Protein AF-A0A968PZR8-F1 (afdb_monomer_lite)

Sequence (78 aa):
MNIRYQADADLNQAIVTGVLRREPAIDFQTAFAAKLEGLKDPEVLAIAAQQGRVLVSHDRKTMPLEFAKFITKHQSPG

Foldseek 3Di:
DAAAAEEAPPRDVVVVVVCCVVPVPHRYHYCVNLVRPPPDLLVVQVSCQVVQHDYDYPPPPPNVVSVVVNVVPGDHND

pLDDT: mean 96.22, std 4.83, range [56.91, 98.44]

Radius of gyration: 12.14 Å; chains: 1; bounding box: 28×27×27 Å

Secondary structure (DSSP, 8-state):
---EEEE-TTS-HHHHHHHHHH-TTSEEE-TTTTT-TT--HHHHHHHHHHTT-EEE---SSSHHHHHHHHTTTS----

Structure (mmCIF, N/CA/C/O b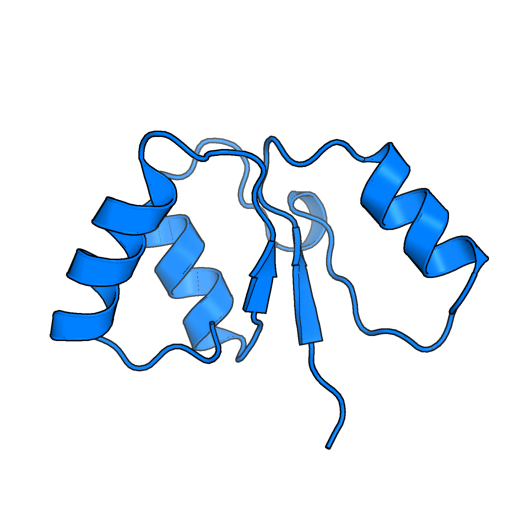ackbone):
data_AF-A0A968PZR8-F1
#
_entry.id   AF-A0A968PZR8-F1
#
loop_
_atom_site.group_PDB
_atom_site.id
_atom_site.type_symbol
_atom_site.label_atom_id
_atom_site.label_alt_id
_atom_site.label_comp_id
_atom_site.label_asym_id
_atom_site.label_entity_id
_atom_site.label_seq_id
_atom_site.pdbx_PDB_ins_code
_atom_site.Cartn_x
_atom_site.Cartn_y
_atom_site.Cartn_z
_atom_site.occupancy
_atom_site.B_iso_or_equiv
_atom_site.auth_seq_id
_atom_site.auth_comp_id
_atom_site.auth_asym_id
_atom_site.auth_atom_id
_atom_site.pdbx_PDB_model_num
ATOM 1 N N . MET A 1 1 ? -12.932 -12.161 7.323 1.00 56.91 1 MET A N 1
ATOM 2 C CA . MET A 1 1 ? -11.535 -11.810 6.993 1.00 56.91 1 MET A CA 1
ATOM 3 C C . MET A 1 1 ? -11.540 -10.337 6.621 1.00 56.91 1 MET A C 1
ATOM 5 O O . MET A 1 1 ? -12.255 -10.002 5.687 1.00 56.91 1 MET A O 1
ATOM 9 N N . ASN A 1 2 ? -10.875 -9.462 7.383 1.00 85.44 2 ASN A N 1
ATOM 10 C CA . ASN A 1 2 ? -10.831 -8.032 7.052 1.00 85.44 2 ASN A CA 1
ATOM 11 C C . ASN A 1 2 ? -9.669 -7.771 6.095 1.00 85.44 2 ASN A C 1
ATOM 13 O O . ASN A 1 2 ? -8.533 -8.147 6.381 1.00 85.44 2 ASN A O 1
ATOM 17 N N . ILE A 1 3 ? -9.969 -7.149 4.957 1.00 94.69 3 ILE A N 1
ATOM 18 C CA . ILE A 1 3 ? -8.955 -6.662 4.022 1.00 94.69 3 ILE A CA 1
ATOM 19 C C . ILE A 1 3 ? -8.242 -5.481 4.687 1.00 94.69 3 ILE A C 1
ATOM 21 O O . ILE A 1 3 ? -8.889 -4.642 5.315 1.00 94.69 3 ILE A O 1
ATOM 25 N N . ARG A 1 4 ? -6.914 -5.437 4.561 1.00 97.81 4 ARG A N 1
ATOM 26 C CA . ARG A 1 4 ? -6.069 -4.362 5.087 1.00 97.81 4 ARG A CA 1
ATOM 27 C C . ARG A 1 4 ? -5.466 -3.600 3.924 1.00 97.81 4 ARG A C 1
ATOM 29 O O . ARG A 1 4 ? -4.962 -4.225 2.995 1.00 97.81 4 ARG A O 1
ATOM 36 N N . TYR A 1 5 ? -5.494 -2.279 3.989 1.00 98.19 5 TYR A N 1
ATOM 37 C CA . TYR A 1 5 ? -5.052 -1.401 2.913 1.00 98.19 5 TYR A CA 1
ATOM 38 C C . TYR A 1 5 ? -3.807 -0.625 3.332 1.00 98.19 5 TYR A C 1
ATOM 40 O O . TYR A 1 5 ? -3.632 -0.287 4.508 1.00 98.19 5 TYR A O 1
ATOM 48 N N . GLN A 1 6 ? -2.946 -0.354 2.360 1.00 98.44 6 GLN A N 1
ATOM 49 C CA . GLN A 1 6 ? -1.778 0.504 2.482 1.00 98.44 6 GLN A CA 1
ATOM 50 C C . GLN A 1 6 ? -1.897 1.625 1.452 1.00 98.44 6 GLN A C 1
ATOM 52 O O . GLN A 1 6 ? -1.996 1.352 0.261 1.00 98.44 6 GLN A O 1
ATOM 57 N N . ALA A 1 7 ? -1.878 2.881 1.890 1.00 98.38 7 ALA A N 1
ATOM 58 C CA . ALA A 1 7 ? -1.769 4.012 0.975 1.00 98.38 7 ALA A CA 1
ATOM 59 C C . ALA A 1 7 ? -0.360 4.068 0.385 1.00 98.38 7 ALA A C 1
ATOM 61 O O . ALA 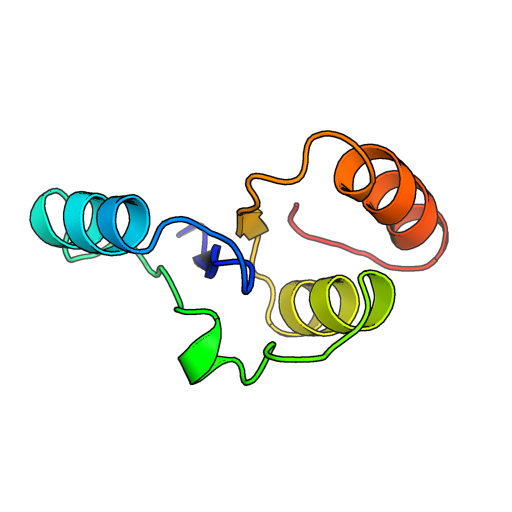A 1 7 ? 0.613 3.988 1.138 1.00 98.38 7 ALA A O 1
ATOM 62 N N . ASP A 1 8 ? -0.262 4.260 -0.922 1.00 97.50 8 ASP A N 1
ATOM 63 C CA . ASP A 1 8 ? 0.977 4.681 -1.567 1.00 97.50 8 ASP A CA 1
ATOM 64 C C . ASP A 1 8 ? 1.355 6.118 -1.157 1.00 97.50 8 ASP A C 1
ATOM 66 O O . ASP A 1 8 ? 0.507 6.885 -0.686 1.00 97.50 8 ASP A O 1
ATOM 70 N N . ALA A 1 9 ? 2.629 6.486 -1.302 1.00 95.56 9 ALA A N 1
ATOM 71 C CA . ALA A 1 9 ? 3.159 7.781 -0.868 1.00 95.56 9 ALA A CA 1
ATOM 72 C C . ALA A 1 9 ? 2.525 8.971 -1.602 1.00 95.56 9 ALA A C 1
ATOM 74 O O . ALA A 1 9 ? 2.353 10.036 -1.008 1.00 95.56 9 ALA A O 1
ATOM 75 N N . ASP A 1 10 ? 2.138 8.784 -2.863 1.00 92.38 10 ASP A N 1
ATOM 76 C CA . ASP A 1 10 ? 1.487 9.797 -3.695 1.00 92.38 10 ASP A CA 1
ATOM 77 C C . ASP A 1 10 ? -0.053 9.704 -3.678 1.00 92.38 10 ASP A C 1
ATOM 79 O O . ASP A 1 10 ? -0.750 10.467 -4.362 1.00 92.38 10 ASP A O 1
ATOM 83 N N . LEU A 1 11 ? -0.622 8.792 -2.877 1.00 96.56 11 LEU A N 1
ATOM 84 C CA . LEU A 1 11 ? -2.065 8.659 -2.769 1.00 96.56 11 LEU A CA 1
ATOM 85 C C . LEU A 1 11 ? -2.654 9.944 -2.171 1.00 96.56 11 LEU A C 1
ATOM 87 O O . LEU A 1 11 ? -2.302 10.357 -1.068 1.00 96.56 11 LEU A O 1
ATOM 91 N N . ASN A 1 12 ? -3.610 10.564 -2.872 1.00 96.12 12 ASN A N 1
ATOM 92 C CA . ASN A 1 12 ? -4.331 11.728 -2.368 1.00 96.12 12 ASN A CA 1
ATOM 93 C C . ASN A 1 12 ? -4.931 11.435 -0.982 1.00 96.12 12 ASN A C 1
ATOM 95 O O . ASN A 1 12 ? -5.901 10.683 -0.849 1.00 96.12 12 ASN A O 1
ATOM 99 N N . GLN A 1 13 ? -4.381 12.093 0.039 1.00 94.00 13 GLN A N 1
ATOM 100 C CA . GLN A 1 13 ? -4.735 11.888 1.441 1.00 94.00 13 GLN A CA 1
ATOM 101 C C . GLN A 1 13 ? -6.229 12.115 1.724 1.00 94.00 13 GLN A C 1
ATOM 103 O O . GLN A 1 13 ? -6.781 11.507 2.643 1.00 94.00 13 GLN A O 1
ATOM 108 N N . ALA A 1 14 ? -6.920 12.926 0.912 1.00 97.12 14 ALA A N 1
ATOM 109 C CA . ALA A 1 14 ? -8.363 13.121 1.029 1.00 97.12 14 ALA A CA 1
ATOM 110 C C . ALA A 1 14 ? -9.159 11.817 0.836 1.00 97.12 14 ALA A C 1
ATOM 112 O O . ALA A 1 14 ? -10.228 11.675 1.430 1.00 97.12 14 ALA A O 1
ATOM 113 N N . ILE A 1 15 ? -8.639 10.852 0.066 1.00 96.81 15 ILE A N 1
ATOM 114 C CA . ILE A 1 15 ? -9.250 9.525 -0.090 1.00 96.81 15 ILE A CA 1
ATOM 115 C C . ILE A 1 15 ? -9.168 8.757 1.224 1.00 96.81 15 ILE A C 1
ATOM 117 O O . ILE A 1 15 ? -10.199 8.322 1.728 1.00 96.81 15 ILE A O 1
ATOM 121 N N . VAL A 1 16 ? -7.975 8.653 1.817 1.00 96.62 16 VAL A N 1
ATOM 122 C CA . VAL A 1 16 ? -7.772 7.950 3.094 1.00 96.62 16 VAL A CA 1
ATOM 123 C C . VAL A 1 16 ? -8.637 8.576 4.185 1.00 96.62 16 VAL A C 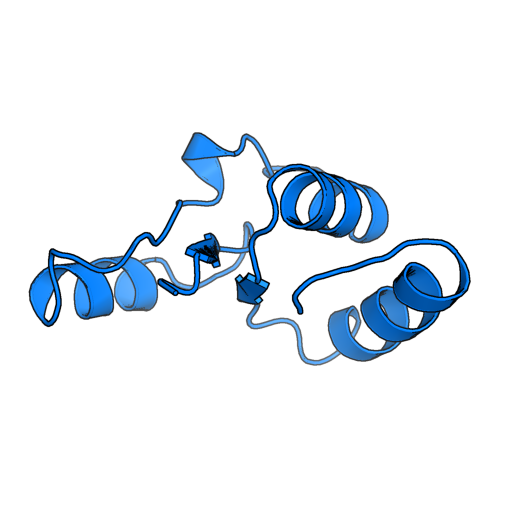1
ATOM 125 O O . VAL A 1 16 ? -9.393 7.887 4.868 1.00 96.62 16 VAL A O 1
ATOM 128 N N . THR A 1 17 ? -8.602 9.905 4.304 1.00 96.69 17 THR A N 1
ATOM 129 C CA . THR A 1 17 ? -9.423 10.638 5.272 1.00 96.69 17 THR A CA 1
ATOM 130 C C . THR A 1 17 ? -10.920 10.453 5.019 1.00 96.69 17 THR A C 1
ATOM 132 O O . THR A 1 17 ? -11.679 10.264 5.966 1.00 96.69 17 THR A O 1
ATOM 135 N N . GLY A 1 18 ? -11.371 10.504 3.764 1.00 97.88 18 GLY A N 1
ATOM 136 C CA . GLY A 1 18 ? -12.777 10.316 3.410 1.00 97.88 18 GLY A CA 1
ATOM 137 C C . GLY A 1 18 ? -13.282 8.902 3.697 1.00 97.88 18 GLY A C 1
ATOM 138 O O . GLY A 1 18 ? -14.401 8.748 4.186 1.00 97.88 18 GLY A O 1
ATOM 139 N N . VAL A 1 19 ? -12.454 7.887 3.440 1.00 97.31 19 VAL A N 1
ATOM 140 C CA . VAL A 1 19 ? -12.751 6.482 3.739 1.00 97.31 19 VAL A CA 1
ATOM 141 C C . VAL A 1 19 ? -12.859 6.269 5.247 1.00 97.31 19 VAL A C 1
ATOM 143 O O . VAL A 1 19 ? -13.904 5.820 5.702 1.00 97.31 19 VAL A O 1
ATOM 146 N N . LEU A 1 20 ? -11.862 6.697 6.029 1.00 96.62 20 LEU A N 1
ATOM 147 C CA . LEU A 1 20 ? -11.876 6.559 7.493 1.00 96.62 20 LEU A CA 1
ATOM 148 C C . LEU A 1 20 ? -13.026 7.328 8.163 1.00 96.62 20 LEU A C 1
ATOM 150 O O . LEU A 1 20 ? -13.519 6.916 9.207 1.00 96.62 20 LEU A O 1
ATOM 154 N N . ARG A 1 21 ? -13.485 8.439 7.571 1.00 97.62 21 ARG A N 1
ATOM 155 C CA . ARG A 1 21 ? -14.679 9.158 8.052 1.00 97.62 21 ARG A CA 1
ATOM 156 C C . ARG A 1 21 ? -15.976 8.385 7.814 1.00 97.62 21 ARG A C 1
ATOM 158 O O . ARG A 1 21 ? -16.903 8.535 8.601 1.00 97.62 21 ARG A O 1
ATOM 165 N N . ARG A 1 22 ? -16.072 7.638 6.710 1.00 98.00 22 ARG A N 1
ATOM 166 C CA . ARG A 1 22 ? -17.283 6.888 6.330 1.00 98.00 22 ARG A CA 1
ATOM 167 C C . ARG A 1 22 ? -17.336 5.502 6.959 1.00 98.00 22 ARG A C 1
ATOM 169 O O . ARG A 1 22 ? -18.415 5.069 7.335 1.00 98.00 22 ARG A O 1
ATOM 176 N N . GLU A 1 23 ? -16.193 4.839 7.062 1.00 97.06 23 GLU A N 1
ATOM 177 C CA . GLU A 1 23 ? -16.046 3.511 7.649 1.00 97.06 23 GLU A CA 1
ATOM 178 C C . GLU A 1 23 ? -14.845 3.514 8.608 1.00 97.06 23 GLU A C 1
ATOM 180 O O . GLU A 1 23 ? -13.726 3.210 8.197 1.00 97.06 23 GLU A O 1
ATOM 185 N N . PRO A 1 24 ? -15.036 3.898 9.881 1.00 95.88 24 PRO A N 1
ATOM 186 C CA . PRO A 1 24 ? -13.940 3.980 10.845 1.00 95.88 24 PRO A CA 1
ATOM 187 C C . PRO A 1 24 ? -13.304 2.631 11.206 1.00 95.88 24 PRO A C 1
ATOM 189 O O . PRO A 1 24 ? -12.201 2.622 11.748 1.00 95.88 24 PRO A O 1
ATOM 192 N N . ALA A 1 25 ? -13.973 1.499 10.945 1.00 96.25 25 ALA A N 1
ATOM 193 C CA . ALA A 1 25 ? -13.451 0.173 11.279 1.00 96.25 25 ALA A CA 1
ATOM 194 C C . ALA A 1 25 ? -12.545 -0.424 10.185 1.00 96.25 25 ALA A C 1
ATOM 196 O O . ALA A 1 25 ? -11.981 -1.506 10.378 1.00 96.25 25 ALA A O 1
ATOM 197 N N . ILE A 1 26 ? -12.394 0.244 9.034 1.00 96.25 26 ILE A N 1
ATOM 198 C CA . ILE A 1 26 ? -11.493 -0.208 7.970 1.00 96.25 26 ILE A CA 1
ATOM 199 C C . ILE A 1 26 ? -10.026 -0.056 8.392 1.00 96.25 26 ILE A C 1
ATOM 201 O O . ILE A 1 26 ? -9.595 0.993 8.868 1.00 96.25 26 ILE A O 1
ATOM 205 N N . ASP A 1 27 ? -9.227 -1.101 8.178 1.00 97.38 27 ASP A N 1
ATOM 206 C CA . ASP A 1 27 ? -7.780 -1.041 8.399 1.00 97.38 27 ASP A CA 1
ATOM 207 C C . ASP A 1 27 ? -7.112 -0.409 7.172 1.00 97.38 27 ASP A C 1
ATOM 209 O O . ASP A 1 27 ? -6.777 -1.097 6.205 1.00 97.38 27 ASP A O 1
ATOM 213 N N . PHE A 1 28 ? -6.959 0.916 7.197 1.00 97.81 28 PHE A N 1
ATOM 214 C CA . PHE A 1 28 ? -6.291 1.688 6.150 1.00 97.81 28 PHE A CA 1
ATOM 215 C C . PHE A 1 28 ? -5.068 2.407 6.729 1.00 97.81 28 PHE A C 1
ATOM 217 O O . PHE A 1 28 ? -5.185 3.421 7.418 1.00 97.81 28 PHE A O 1
ATOM 224 N N . GLN A 1 29 ? -3.877 1.892 6.427 1.00 97.44 29 GLN A N 1
ATOM 225 C CA . GLN A 1 29 ? -2.613 2.483 6.855 1.00 97.44 29 GLN A CA 1
ATOM 226 C C . GLN A 1 29 ? -2.169 3.595 5.898 1.00 97.44 29 GLN A C 1
ATOM 228 O O . GLN A 1 29 ? -2.219 3.444 4.679 1.00 97.44 29 GLN A O 1
ATOM 233 N N . THR A 1 30 ? -1.710 4.721 6.448 1.00 97.56 30 THR A N 1
ATOM 234 C CA . THR A 1 30 ? -1.130 5.816 5.657 1.00 97.56 30 THR A CA 1
ATOM 235 C C . THR A 1 30 ? 0.284 5.466 5.184 1.00 97.56 30 THR A C 1
ATOM 237 O O . THR A 1 30 ? 0.990 4.685 5.825 1.00 97.56 30 THR A O 1
ATOM 240 N N . ALA A 1 31 ? 0.747 6.088 4.098 1.00 96.69 31 ALA A N 1
ATOM 241 C CA . ALA A 1 31 ? 2.128 5.937 3.634 1.00 96.69 31 ALA A CA 1
ATOM 242 C C . ALA A 1 31 ? 3.155 6.400 4.677 1.00 96.69 31 ALA A C 1
ATOM 244 O O . ALA A 1 31 ? 4.192 5.766 4.857 1.00 96.69 31 ALA A O 1
ATOM 245 N N . PHE A 1 32 ? 2.829 7.460 5.424 1.00 96.38 32 PHE A N 1
ATOM 246 C CA . PHE A 1 32 ? 3.659 7.958 6.520 1.00 96.38 32 PHE A CA 1
ATOM 247 C C . PHE A 1 32 ? 3.826 6.917 7.635 1.00 96.38 32 PHE A C 1
ATOM 249 O O . PHE A 1 32 ? 4.943 6.653 8.076 1.00 96.38 32 PHE A O 1
ATOM 256 N N . ALA A 1 33 ? 2.735 6.266 8.057 1.00 97.00 33 ALA A N 1
ATOM 257 C CA . ALA A 1 33 ? 2.785 5.234 9.092 1.00 97.00 33 ALA A CA 1
ATOM 258 C C . ALA A 1 33 ? 3.610 4.007 8.663 1.00 97.00 33 ALA A C 1
ATOM 260 O O . ALA A 1 33 ? 4.208 3.347 9.511 1.00 97.00 33 ALA A O 1
ATOM 261 N N . ALA A 1 34 ? 3.653 3.715 7.362 1.00 97.00 34 ALA A N 1
ATOM 262 C CA . ALA A 1 34 ? 4.472 2.652 6.783 1.00 97.00 34 ALA A CA 1
ATOM 263 C C . ALA A 1 34 ? 5.871 3.110 6.326 1.00 97.00 34 ALA A C 1
ATOM 265 O O . ALA A 1 34 ? 6.657 2.275 5.890 1.00 97.00 34 ALA A O 1
ATOM 266 N N . LYS A 1 35 ? 6.204 4.402 6.471 1.00 97.25 35 LYS A N 1
ATOM 267 C CA . LYS A 1 35 ? 7.488 5.009 6.073 1.00 97.25 35 LYS A CA 1
ATOM 268 C C . LYS A 1 35 ? 7.843 4.779 4.597 1.00 97.25 35 LYS A C 1
ATOM 270 O O . LYS A 1 35 ? 8.979 4.442 4.280 1.00 97.25 35 LYS A O 1
ATOM 275 N N . LEU A 1 36 ? 6.869 4.959 3.705 1.00 96.56 36 LEU A N 1
ATOM 276 C CA . LEU A 1 36 ? 7.040 4.709 2.265 1.00 96.56 36 LEU A CA 1
ATOM 277 C C . LEU A 1 36 ? 7.649 5.883 1.485 1.00 96.56 36 LEU A C 1
ATOM 279 O O . LEU A 1 36 ? 7.976 5.742 0.311 1.00 96.56 36 LEU A O 1
ATOM 283 N N . GLU A 1 37 ? 7.787 7.049 2.113 1.00 94.31 37 GLU A N 1
ATOM 284 C CA . GLU A 1 37 ? 8.304 8.247 1.453 1.00 94.31 37 GLU A CA 1
ATOM 285 C C . GLU A 1 37 ? 9.730 8.032 0.918 1.00 94.31 37 GLU A C 1
ATOM 287 O O . GLU A 1 37 ? 10.628 7.608 1.646 1.00 94.31 37 GLU A O 1
ATOM 292 N N . GLY A 1 38 ? 9.930 8.329 -0.369 1.00 94.56 38 GLY A N 1
ATOM 293 C CA . GLY A 1 38 ? 11.222 8.205 -1.049 1.00 94.56 38 GLY A CA 1
ATOM 294 C C . GLY A 1 38 ? 11.628 6.779 -1.438 1.00 94.56 38 GLY A C 1
ATOM 295 O O . GLY A 1 38 ? 12.691 6.608 -2.038 1.00 94.56 38 GLY A O 1
ATOM 296 N N . LEU A 1 39 ? 10.808 5.769 -1.130 1.00 96.75 39 LEU A N 1
ATOM 297 C CA . LEU A 1 39 ? 11.058 4.390 -1.545 1.00 96.75 39 LEU A CA 1
ATOM 298 C C . LEU A 1 39 ? 10.720 4.177 -3.019 1.00 96.75 39 LEU A C 1
ATOM 300 O O . LEU A 1 39 ? 9.865 4.856 -3.588 1.00 96.75 39 LEU A O 1
ATOM 304 N N . LYS A 1 40 ? 11.386 3.202 -3.637 1.00 95.75 40 LYS A N 1
ATOM 305 C CA . LYS A 1 40 ? 11.066 2.777 -5.002 1.00 95.75 40 LYS A CA 1
ATOM 306 C C . LYS A 1 40 ? 9.908 1.785 -5.007 1.00 95.75 40 LYS A C 1
ATOM 308 O O . LYS A 1 40 ? 9.734 1.015 -4.065 1.00 95.75 40 LYS A O 1
ATOM 313 N N . ASP A 1 41 ? 9.224 1.711 -6.141 1.00 95.38 41 ASP A N 1
ATOM 314 C CA . ASP A 1 41 ? 8.115 0.798 -6.431 1.00 95.38 41 ASP A CA 1
ATOM 315 C C . ASP A 1 41 ? 8.301 -0.636 -5.874 1.00 95.38 41 ASP A C 1
ATOM 317 O O . ASP A 1 41 ? 7.416 -1.116 -5.160 1.00 95.38 41 ASP A O 1
ATOM 321 N N . PRO A 1 42 ? 9.444 -1.333 -6.076 1.00 95.38 42 PRO A N 1
ATOM 322 C CA . PRO A 1 42 ? 9.608 -2.690 -5.551 1.00 95.38 42 PRO A CA 1
ATOM 323 C C . PRO A 1 42 ? 9.699 -2.753 -4.021 1.00 95.38 42 PRO A C 1
ATOM 325 O O . PRO A 1 42 ? 9.295 -3.750 -3.426 1.00 95.38 42 PRO A O 1
ATOM 328 N N . GLU A 1 43 ? 10.241 -1.715 -3.381 1.00 97.31 43 GLU A N 1
ATOM 329 C CA . GLU A 1 43 ? 10.373 -1.630 -1.922 1.00 97.31 43 GLU A CA 1
ATOM 330 C C . GLU A 1 43 ? 9.012 -1.351 -1.281 1.00 97.31 43 GLU A C 1
ATOM 332 O O . GLU A 1 43 ? 8.648 -1.999 -0.300 1.00 97.31 43 GLU A O 1
ATOM 337 N N . VAL A 1 44 ? 8.226 -0.455 -1.885 1.00 97.81 44 VAL A N 1
ATOM 338 C CA . VAL A 1 44 ? 6.843 -0.176 -1.478 1.00 97.81 44 VAL A CA 1
ATOM 339 C C . VAL A 1 44 ? 5.995 -1.450 -1.534 1.00 97.81 44 VAL A C 1
ATOM 341 O O . VAL A 1 44 ? 5.354 -1.819 -0.545 1.00 97.81 44 VAL A O 1
ATOM 344 N N . LEU A 1 45 ? 6.047 -2.170 -2.660 1.00 98.19 45 LEU A N 1
ATOM 345 C CA . LEU A 1 45 ? 5.339 -3.439 -2.845 1.00 98.19 45 LEU A CA 1
ATOM 346 C C . LEU A 1 45 ? 5.795 -4.512 -1.847 1.00 98.19 45 LEU A C 1
ATOM 348 O O . LEU A 1 45 ? 4.960 -5.220 -1.283 1.00 98.19 45 LEU A O 1
ATOM 352 N N . ALA A 1 46 ? 7.102 -4.608 -1.581 1.00 98.19 46 ALA A N 1
ATOM 353 C CA . ALA A 1 46 ? 7.645 -5.548 -0.603 1.00 98.19 46 ALA A CA 1
ATOM 354 C C . ALA A 1 46 ? 7.111 -5.286 0.810 1.00 98.19 46 ALA A C 1
ATOM 356 O O . ALA A 1 46 ? 6.713 -6.229 1.495 1.00 98.19 46 ALA A O 1
ATOM 357 N N . ILE A 1 47 ? 7.050 -4.020 1.234 1.00 98.25 47 ILE A N 1
ATOM 358 C CA . ILE A 1 47 ? 6.539 -3.642 2.558 1.00 98.25 47 ILE A CA 1
ATOM 359 C C . ILE A 1 47 ? 5.046 -3.965 2.676 1.00 98.25 47 ILE A C 1
ATOM 361 O O . ILE A 1 47 ? 4.634 -4.586 3.660 1.00 98.25 47 ILE A O 1
ATOM 365 N N . ALA A 1 48 ? 4.235 -3.601 1.677 1.00 98.31 48 ALA A N 1
ATOM 366 C CA . ALA A 1 48 ? 2.801 -3.899 1.677 1.00 98.31 48 ALA A CA 1
ATOM 367 C C . ALA A 1 48 ? 2.539 -5.415 1.724 1.00 98.31 48 ALA A C 1
ATOM 369 O O . ALA A 1 48 ? 1.774 -5.893 2.570 1.00 98.31 48 ALA A O 1
ATOM 370 N N . ALA A 1 49 ? 3.248 -6.184 0.892 1.00 98.19 49 ALA A N 1
ATOM 371 C CA . ALA A 1 49 ? 3.146 -7.638 0.847 1.00 98.19 49 ALA A CA 1
ATOM 372 C C . ALA A 1 49 ? 3.581 -8.298 2.165 1.00 98.19 49 ALA A C 1
ATOM 374 O O . ALA A 1 49 ? 2.853 -9.136 2.697 1.00 98.19 49 ALA A O 1
ATOM 375 N N . GLN A 1 50 ? 4.715 -7.880 2.743 1.00 97.81 50 GLN A N 1
ATOM 376 C CA . GLN A 1 50 ? 5.209 -8.388 4.030 1.00 97.81 50 GLN A CA 1
ATOM 377 C C . GLN A 1 50 ? 4.204 -8.146 5.160 1.00 97.81 50 GLN A C 1
ATOM 379 O O . GLN A 1 50 ? 4.034 -8.980 6.048 1.00 97.81 50 GLN A O 1
ATOM 384 N N . GLN A 1 51 ? 3.520 -7.005 5.127 1.00 97.44 51 GLN A N 1
ATOM 385 C CA . GLN A 1 51 ? 2.498 -6.670 6.110 1.00 97.44 51 GLN A CA 1
ATOM 386 C C . GLN A 1 51 ? 1.145 -7.309 5.798 1.00 97.44 51 GLN A C 1
ATOM 388 O O . GLN A 1 51 ? 0.237 -7.209 6.622 1.00 97.44 51 GLN A O 1
ATOM 393 N N . GLY A 1 52 ? 0.997 -7.990 4.658 1.00 97.38 52 GLY A N 1
ATOM 394 C CA . GLY A 1 52 ? -0.250 -8.587 4.194 1.00 97.38 52 GLY A CA 1
ATOM 395 C C . GLY A 1 52 ? -1.340 -7.540 3.950 1.00 97.38 52 GLY A C 1
ATOM 396 O O . GLY A 1 52 ? -2.480 -7.740 4.385 1.00 97.38 52 GLY A O 1
ATOM 397 N N . ARG A 1 53 ? -0.968 -6.426 3.310 1.00 98.12 53 ARG A N 1
ATOM 398 C CA . ARG A 1 53 ? -1.837 -5.305 2.937 1.00 98.12 53 ARG A CA 1
ATOM 399 C C . ARG A 1 53 ? -1.941 -5.183 1.419 1.00 98.12 53 ARG A C 1
ATOM 401 O O . ARG A 1 53 ? -0.974 -5.458 0.719 1.00 98.12 53 ARG A O 1
ATOM 408 N N . VAL A 1 54 ? -3.103 -4.740 0.950 1.00 98.12 54 VAL A N 1
ATOM 409 C CA . VAL A 1 54 ? -3.337 -4.350 -0.443 1.00 98.12 54 VAL A CA 1
ATOM 410 C C . VAL A 1 54 ? -2.822 -2.929 -0.651 1.00 98.12 54 VAL A C 1
ATOM 412 O O . VAL A 1 54 ? -3.253 -2.024 0.075 1.00 98.12 54 VAL A O 1
ATOM 415 N N . LEU A 1 55 ? -1.921 -2.717 -1.611 1.00 98.19 55 LEU A N 1
ATOM 416 C CA . LEU A 1 55 ? -1.429 -1.375 -1.934 1.00 98.19 55 LEU A CA 1
ATOM 417 C C . LEU A 1 55 ? -2.486 -0.595 -2.731 1.00 98.19 55 LEU A C 1
ATOM 419 O O . LEU A 1 55 ? -3.055 -1.084 -3.703 1.00 98.19 55 LEU A O 1
ATOM 423 N N . VAL A 1 56 ? -2.744 0.647 -2.329 1.00 98.12 56 VAL A N 1
ATOM 424 C CA . VAL A 1 56 ? -3.674 1.561 -2.997 1.00 98.12 56 VAL A CA 1
ATOM 425 C C . VAL A 1 56 ? -2.876 2.746 -3.525 1.00 98.12 56 VAL A C 1
ATOM 427 O O . VAL A 1 56 ? -2.388 3.554 -2.737 1.00 98.12 56 VAL A O 1
ATOM 430 N N . SER A 1 57 ? -2.772 2.858 -4.850 1.00 96.69 57 SER A N 1
ATOM 431 C CA . SER A 1 57 ? -1.989 3.889 -5.547 1.00 96.69 57 SER A CA 1
ATOM 432 C C . SER A 1 57 ? -2.822 4.620 -6.610 1.00 96.69 57 SER A C 1
ATOM 434 O O . SER A 1 57 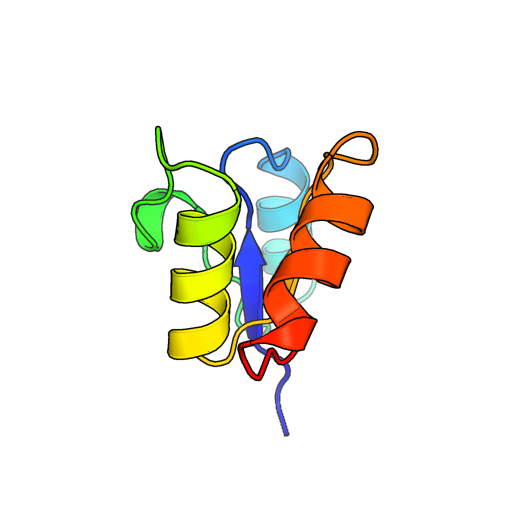? -3.791 4.068 -7.143 1.00 96.69 57 SER A O 1
ATOM 436 N N . HIS A 1 58 ? -2.445 5.866 -6.923 1.00 94.94 58 HIS A N 1
ATOM 437 C CA . HIS A 1 58 ? -2.941 6.580 -8.108 1.00 94.94 58 HIS A CA 1
ATOM 438 C C . HIS A 1 58 ? -2.073 6.355 -9.343 1.00 94.94 58 HIS A C 1
ATOM 440 O O . HIS A 1 58 ? -2.496 6.739 -10.439 1.00 94.94 58 HIS A O 1
ATOM 446 N N . ASP A 1 59 ? -0.888 5.764 -9.199 1.00 94.44 59 ASP A N 1
ATOM 447 C CA . ASP A 1 59 ? 0.005 5.562 -10.323 1.00 94.44 59 ASP A CA 1
ATOM 448 C C . ASP A 1 59 ? -0.590 4.517 -11.275 1.00 94.44 59 ASP A C 1
ATOM 450 O O . ASP A 1 59 ? -0.582 3.313 -11.045 1.00 94.44 59 ASP A O 1
ATOM 454 N N . ARG A 1 60 ? -1.155 4.980 -12.388 1.00 95.00 60 ARG A N 1
ATOM 455 C CA . ARG A 1 60 ? -1.671 4.097 -13.447 1.00 95.00 60 ARG A CA 1
ATOM 456 C C . ARG A 1 60 ? -0.615 3.790 -14.505 1.00 95.00 60 ARG A C 1
ATOM 458 O O . ARG A 1 60 ? -0.890 3.017 -15.419 1.00 95.00 60 ARG A O 1
ATOM 465 N N . LYS A 1 61 ? 0.547 4.441 -14.431 1.00 95.44 61 LYS A N 1
ATOM 466 C CA . LYS A 1 61 ? 1.590 4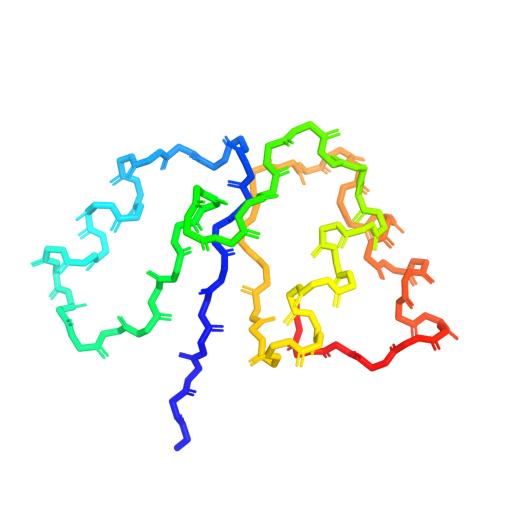.431 -15.453 1.00 95.44 61 LYS A CA 1
ATOM 467 C C . LYS A 1 61 ? 2.644 3.365 -15.169 1.00 95.44 61 LYS A C 1
ATOM 469 O O . LYS A 1 61 ? 3.003 2.650 -16.103 1.00 95.44 61 LYS A O 1
ATOM 474 N N . THR A 1 62 ? 3.135 3.251 -13.934 1.00 94.00 62 THR A N 1
ATOM 475 C CA . THR A 1 62 ? 4.195 2.293 -13.566 1.00 94.00 62 THR A CA 1
ATOM 476 C C . THR A 1 62 ? 3.673 1.143 -12.712 1.00 94.00 62 THR A C 1
ATOM 478 O O . THR A 1 62 ? 3.995 -0.007 -13.021 1.00 94.00 62 THR A O 1
ATOM 481 N N . MET A 1 63 ? 2.808 1.404 -11.722 1.00 96.19 63 MET A N 1
ATOM 482 C CA . MET A 1 63 ? 2.376 0.378 -10.759 1.00 96.19 63 MET A CA 1
ATOM 483 C C . MET A 1 63 ? 1.811 -0.899 -11.371 1.00 96.19 63 MET A C 1
ATOM 485 O O . MET A 1 63 ? 2.202 -1.965 -10.906 1.00 96.19 63 MET A O 1
ATOM 489 N N . PRO A 1 64 ? 0.962 -0.880 -12.419 1.00 96.88 64 PRO A N 1
ATOM 490 C CA . PRO A 1 64 ? 0.471 -2.131 -12.994 1.00 96.88 64 PRO A CA 1
ATOM 491 C C . PRO A 1 64 ? 1.599 -3.044 -13.496 1.00 96.88 64 PRO A C 1
ATOM 493 O O . PRO A 1 64 ? 1.560 -4.257 -13.290 1.00 96.88 64 PRO A O 1
ATOM 496 N N . LEU A 1 65 ? 2.625 -2.465 -14.128 1.00 97.69 65 LEU A N 1
ATOM 497 C CA . LEU A 1 65 ? 3.775 -3.214 -14.629 1.00 97.69 65 LEU A CA 1
ATOM 498 C C . LEU A 1 65 ? 4.709 -3.635 -13.489 1.00 97.69 65 LEU A C 1
ATOM 500 O O . LEU A 1 65 ? 5.171 -4.776 -13.477 1.00 97.69 65 LEU A O 1
ATOM 504 N N . GLU A 1 66 ? 4.996 -2.740 -12.545 1.00 97.38 66 GLU A N 1
ATOM 505 C CA . GLU 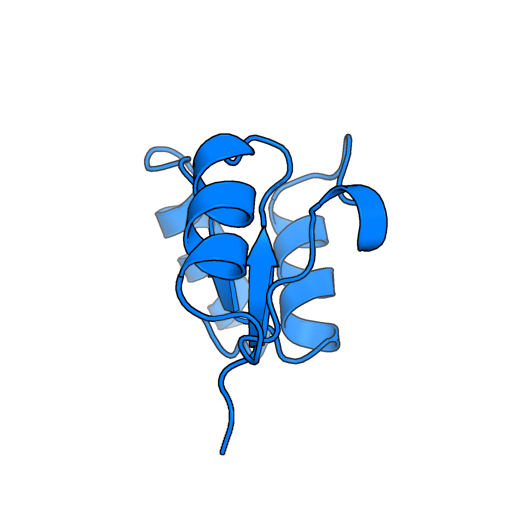A 1 66 ? 5.856 -3.051 -11.399 1.00 97.38 66 GLU A CA 1
ATOM 506 C C . GLU A 1 66 ? 5.229 -4.116 -10.495 1.00 97.38 66 GLU A C 1
ATOM 508 O O . GLU A 1 66 ? 5.911 -5.063 -10.106 1.00 97.38 66 GLU A O 1
ATOM 513 N N . PHE A 1 67 ? 3.916 -4.062 -10.273 1.00 98.00 67 PHE A N 1
ATOM 514 C CA . PHE A 1 67 ? 3.176 -5.101 -9.566 1.00 98.00 67 PHE A CA 1
ATOM 515 C C . PHE A 1 67 ? 3.212 -6.438 -10.308 1.00 98.00 67 PHE A C 1
ATOM 517 O O . PHE A 1 67 ? 3.545 -7.460 -9.708 1.00 98.00 67 PHE A O 1
ATOM 524 N N . ALA A 1 68 ? 2.961 -6.440 -11.623 1.00 98.06 68 ALA A N 1
ATOM 525 C CA . ALA A 1 68 ? 3.043 -7.652 -12.437 1.00 98.06 68 ALA A CA 1
ATOM 526 C C . ALA A 1 68 ? 4.437 -8.296 -12.368 1.00 98.06 68 ALA A C 1
ATOM 528 O O . ALA A 1 68 ? 4.545 -9.513 -12.233 1.00 98.06 68 ALA A O 1
ATOM 529 N N . LYS A 1 69 ? 5.511 -7.494 -12.401 1.00 98.12 69 LYS A N 1
ATOM 530 C CA . LYS A 1 69 ? 6.883 -7.981 -12.187 1.00 98.12 69 LYS A CA 1
ATOM 531 C C . LYS A 1 69 ? 7.077 -8.509 -10.767 1.00 98.12 69 LYS A C 1
ATOM 533 O O . LYS A 1 69 ? 7.679 -9.569 -10.596 1.00 98.12 69 LYS A O 1
ATOM 538 N N . PHE A 1 70 ? 6.587 -7.796 -9.758 1.00 98.06 70 PHE A N 1
ATOM 539 C CA . PHE A 1 70 ? 6.752 -8.142 -8.349 1.00 98.06 70 PHE A CA 1
ATOM 540 C C . PHE A 1 70 ? 6.173 -9.524 -8.021 1.00 98.06 70 PHE A C 1
ATOM 542 O O . PHE A 1 70 ? 6.870 -10.351 -7.421 1.00 98.06 70 PHE A O 1
ATOM 549 N N . ILE A 1 71 ? 4.958 -9.814 -8.498 1.00 98.12 71 ILE A N 1
ATOM 550 C CA . ILE A 1 71 ? 4.261 -11.081 -8.226 1.00 98.12 71 ILE A CA 1
ATOM 551 C C . ILE A 1 71 ? 4.852 -12.294 -8.959 1.00 98.12 71 ILE A C 1
ATOM 553 O O . ILE A 1 71 ? 4.509 -13.429 -8.644 1.00 98.12 71 ILE A O 1
ATOM 557 N N . THR A 1 72 ? 5.792 -12.094 -9.892 1.00 98.12 72 THR A N 1
ATOM 558 C CA . THR A 1 72 ? 6.562 -13.218 -10.461 1.00 98.12 72 THR A CA 1
ATOM 559 C C . THR A 1 72 ? 7.527 -13.844 -9.451 1.00 98.12 72 THR A C 1
ATOM 561 O O . THR A 1 72 ? 7.958 -14.980 -9.643 1.00 98.12 72 THR A O 1
ATOM 564 N N . LYS A 1 73 ? 7.887 -13.107 -8.390 1.00 97.38 73 LYS A N 1
ATOM 565 C CA . LYS A 1 73 ? 8.889 -13.509 -7.388 1.00 97.38 73 LYS A CA 1
ATOM 566 C C . LYS A 1 73 ? 8.355 -13.531 -5.956 1.00 97.38 73 LYS A C 1
ATOM 568 O O . LYS A 1 73 ? 8.967 -14.167 -5.104 1.00 97.38 73 LYS A O 1
ATOM 573 N N . HIS A 1 74 ? 7.245 -12.849 -5.684 1.00 97.38 74 HIS A N 1
ATOM 574 C CA . HIS A 1 74 ? 6.709 -12.670 -4.337 1.00 97.38 74 HIS A CA 1
ATOM 575 C C . HIS A 1 74 ? 5.206 -12.948 -4.307 1.00 97.38 74 HIS A C 1
ATOM 577 O O . HIS A 1 74 ? 4.501 -12.702 -5.282 1.00 97.38 74 HIS A O 1
ATOM 583 N N . GLN A 1 75 ? 4.696 -13.419 -3.170 1.00 97.38 75 GLN A N 1
ATOM 584 C CA . GLN A 1 75 ? 3.256 -13.405 -2.923 1.00 97.38 75 GLN A CA 1
ATOM 585 C C . GLN A 1 75 ? 2.838 -12.005 -2.476 1.00 97.38 75 GLN A C 1
ATOM 587 O O . GLN A 1 75 ? 3.523 -11.390 -1.663 1.00 97.38 75 GLN A O 1
ATOM 592 N N . SER A 1 76 ? 1.707 -11.523 -2.986 1.00 97.38 76 SER A N 1
ATOM 593 C CA . SER A 1 76 ? 1.098 -10.264 -2.561 1.00 97.38 76 SER A CA 1
ATOM 594 C C . SER A 1 76 ? -0.414 -10.435 -2.404 1.00 97.38 76 SER A C 1
ATOM 596 O O . SER A 1 76 ? -1.014 -11.153 -3.208 1.00 97.38 76 SER A O 1
ATOM 598 N N . PRO A 1 77 ? -1.050 -9.782 -1.417 1.00 96.75 77 PRO A N 1
ATOM 599 C CA . PRO A 1 77 ? -2.508 -9.703 -1.324 1.00 96.75 77 PRO A CA 1
ATOM 600 C C . PRO A 1 77 ? -3.159 -8.883 -2.444 1.00 96.75 77 PRO A C 1
ATOM 602 O O . PRO A 1 77 ? -4.348 -9.068 -2.704 1.00 96.75 77 PRO A O 1
ATOM 605 N N . GLY A 1 78 ? -2.411 -7.965 -3.062 1.00 95.00 78 GLY A N 1
ATOM 606 C CA . GLY A 1 78 ? -2.920 -7.020 -4.057 1.00 95.00 78 GLY A CA 1
ATOM 607 C C . GLY A 1 78 ? -2.149 -5.716 -4.077 1.00 95.00 78 GLY A C 1
ATOM 608 O O . GLY A 1 78 ? -1.638 -5.316 -3.010 1.00 95.00 78 GLY A O 1
#